Protein AF-A0A377A7M4-F1 (afdb_monomer_lite)

pLDDT: mean 91.1, std 5.28, range 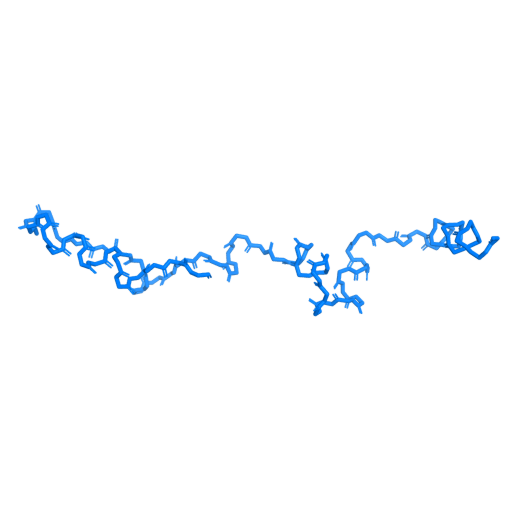[66.31, 98.0]

Organism: Escherichia coli (NCBI:txid562)

InterPro domains:
  IPR046342 CBS domain superfamily [G3DSA:3.10.580.10] (32-69)
  IPR046348 SIS domain superfamily [SSF53697] (1-68)
  IPR050986 SIS family GutQ/KpsF subfamily isomerases [PTHR42745] (1-67)

Sequence (69 aa):
MGDALAVALLKARGFTAEDFALSHPGGALGRKLLLRVNDIMHTGDEIPHVKKTASLRDALLEVTRKILV

Foldseek 3Di:
DVVVVVVVVCVVVVPDLQNVLVVCVVDPSSVVSPDDPVNQDDDDPLPQDDDPPDDPVSSVVSCVVSPTD

Structure (mmCIF, N/CA/C/O backbone):
data_AF-A0A377A7M4-F1
#
_entry.id   AF-A0A377A7M4-F1
#
loop_
_atom_site.group_PDB
_atom_site.id
_atom_site.type_symbol
_atom_site.label_atom_id
_atom_site.label_alt_id
_atom_site.label_comp_id
_atom_site.label_asym_id
_atom_site.label_entity_id
_atom_site.label_seq_id
_atom_site.pdbx_PDB_ins_code
_atom_site.C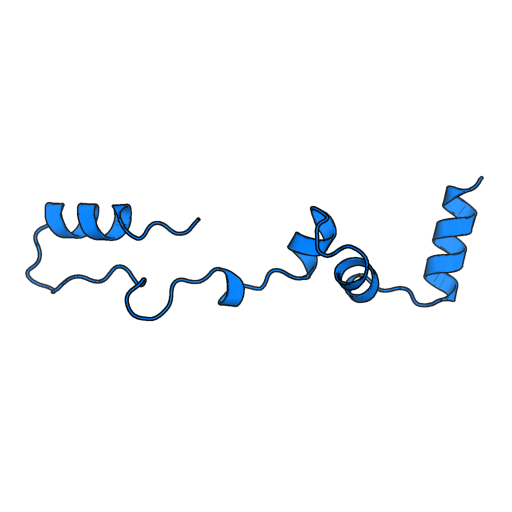artn_x
_atom_site.Cartn_y
_atom_site.Cartn_z
_atom_site.occupancy
_atom_site.B_iso_or_equiv
_atom_site.auth_seq_id
_atom_site.auth_comp_id
_atom_site.auth_asym_id
_atom_site.auth_atom_id
_atom_site.pdbx_PDB_model_num
ATOM 1 N N . MET A 1 1 ? 22.598 15.334 -24.204 1.00 66.31 1 MET A N 1
ATOM 2 C CA . MET A 1 1 ? 22.464 14.424 -25.371 1.00 66.31 1 MET A CA 1
ATOM 3 C C . MET A 1 1 ? 22.045 13.005 -24.975 1.00 66.31 1 MET A C 1
ATOM 5 O O . MET A 1 1 ? 21.290 12.411 -25.731 1.00 66.31 1 MET A O 1
ATOM 9 N N . GLY A 1 2 ? 22.458 12.471 -23.814 1.00 88.44 2 GLY A N 1
ATOM 10 C CA . GLY A 1 2 ? 22.069 11.122 -23.364 1.00 88.44 2 GLY A CA 1
ATOM 11 C C . GLY A 1 2 ? 20.562 10.913 -23.169 1.00 88.44 2 GLY A C 1
ATOM 12 O O . GLY A 1 2 ? 20.027 9.933 -23.674 1.00 88.44 2 GLY A O 1
ATOM 13 N N . ASP A 1 3 ? 19.861 11.860 -22.540 1.00 89.56 3 ASP A N 1
ATOM 14 C CA . ASP A 1 3 ? 18.426 11.705 -22.238 1.00 89.56 3 ASP A CA 1
ATOM 15 C C . ASP A 1 3 ? 17.561 11.574 -23.494 1.00 89.56 3 ASP A C 1
ATOM 17 O O . ASP A 1 3 ? 16.657 10.747 -23.547 1.00 89.56 3 ASP A O 1
ATOM 21 N N . ALA A 1 4 ? 17.873 12.333 -24.548 1.00 92.44 4 ALA A N 1
ATOM 22 C CA . ALA A 1 4 ? 17.154 12.244 -25.817 1.00 92.44 4 ALA A CA 1
ATOM 23 C C . ALA A 1 4 ? 17.338 10.869 -26.480 1.00 92.44 4 ALA A C 1
ATOM 25 O O . ALA A 1 4 ? 16.383 10.310 -27.018 1.00 92.44 4 ALA A O 1
ATOM 26 N N . LEU A 1 5 ? 18.548 10.304 -26.403 1.00 93.12 5 LEU A N 1
ATOM 27 C CA . LEU A 1 5 ? 18.836 8.973 -26.932 1.00 93.12 5 LEU A CA 1
ATOM 28 C C . LEU A 1 5 ? 18.171 7.877 -26.089 1.00 93.12 5 LEU A C 1
ATOM 30 O O . LEU A 1 5 ? 17.614 6.934 -26.645 1.00 93.12 5 LEU A O 1
ATOM 34 N N . ALA A 1 6 ? 18.171 8.027 -24.762 1.00 90.62 6 ALA A N 1
ATOM 35 C CA . ALA A 1 6 ? 17.483 7.122 -23.849 1.00 90.62 6 ALA A CA 1
ATOM 36 C C . ALA A 1 6 ? 15.968 7.120 -24.107 1.00 90.62 6 ALA A C 1
ATOM 38 O O . ALA A 1 6 ? 15.384 6.059 -24.299 1.00 90.62 6 ALA A O 1
ATOM 39 N N . VAL A 1 7 ? 15.339 8.295 -24.213 1.00 87.06 7 VAL A N 1
ATOM 40 C CA . VAL A 1 7 ? 13.902 8.424 -24.514 1.00 87.06 7 VAL A CA 1
ATOM 41 C C . VAL A 1 7 ? 13.565 7.849 -25.893 1.00 87.06 7 VAL A C 1
ATOM 43 O O . VAL A 1 7 ? 12.578 7.124 -26.029 1.00 87.06 7 VAL A O 1
ATOM 46 N N . ALA A 1 8 ? 14.389 8.115 -26.914 1.00 93.25 8 ALA A N 1
ATOM 47 C CA . ALA A 1 8 ? 14.195 7.551 -28.249 1.00 93.25 8 ALA A CA 1
ATOM 48 C C . ALA A 1 8 ? 14.295 6.015 -28.250 1.00 93.25 8 ALA A C 1
ATOM 50 O O . ALA A 1 8 ? 13.470 5.350 -28.877 1.00 93.25 8 ALA A O 1
ATOM 51 N N . LEU A 1 9 ? 15.256 5.448 -27.514 1.00 92.94 9 LEU A N 1
ATOM 52 C CA . LEU A 1 9 ? 15.430 4.002 -27.387 1.00 92.94 9 LEU A CA 1
ATOM 53 C C . LEU A 1 9 ? 14.274 3.345 -26.624 1.00 92.94 9 LEU A C 1
ATOM 55 O O . LEU A 1 9 ? 13.757 2.328 -27.083 1.00 92.94 9 LEU A O 1
ATOM 59 N N . LEU A 1 10 ? 13.845 3.927 -25.498 1.00 91.81 10 LEU A N 1
ATOM 60 C CA . LEU A 1 10 ? 12.689 3.449 -24.730 1.00 91.81 10 LEU A CA 1
ATOM 61 C C . LEU A 1 10 ? 11.437 3.413 -25.612 1.00 91.81 10 LEU A C 1
ATOM 63 O O . LEU A 1 10 ? 10.737 2.403 -25.655 1.00 91.81 10 LEU A O 1
ATOM 67 N N . LYS A 1 11 ? 11.211 4.472 -26.399 1.00 89.50 11 LYS A N 1
ATOM 68 C CA . LYS A 1 11 ? 10.092 4.540 -27.345 1.00 89.50 11 LYS A CA 1
ATOM 69 C C . LYS A 1 11 ? 10.198 3.484 -28.449 1.00 89.50 11 LYS A C 1
ATOM 71 O O . LYS A 1 11 ? 9.210 2.820 -28.741 1.00 89.50 11 LYS A O 1
ATOM 76 N N . ALA A 1 12 ? 11.379 3.300 -29.042 1.00 94.75 12 ALA A N 1
ATOM 77 C CA . ALA A 1 12 ? 11.602 2.302 -30.094 1.00 94.75 12 ALA A CA 1
ATOM 78 C C . ALA A 1 12 ? 11.440 0.854 -29.595 1.00 94.75 12 ALA A C 1
ATOM 80 O O . ALA A 1 12 ? 11.026 -0.016 -30.356 1.00 94.75 12 ALA A O 1
ATOM 81 N N . ARG A 1 13 ? 11.745 0.597 -28.318 1.00 93.62 13 ARG A N 1
ATOM 82 C CA . ARG A 1 13 ? 11.559 -0.701 -27.647 1.00 93.62 13 ARG A CA 1
ATOM 83 C C . ARG A 1 13 ? 10.119 -0.947 -27.188 1.00 93.62 13 ARG A C 1
ATOM 85 O O . ARG A 1 13 ? 9.845 -2.036 -26.698 1.00 93.62 13 ARG A O 1
ATOM 92 N N . GLY A 1 14 ? 9.230 0.041 -27.316 1.00 93.50 14 GLY A N 1
ATOM 93 C CA . GLY A 1 14 ? 7.873 -0.037 -26.777 1.00 93.50 14 GLY A CA 1
ATOM 94 C C . GLY A 1 14 ? 7.841 -0.126 -25.251 1.00 93.50 14 GLY A C 1
ATOM 95 O O . GLY A 1 14 ? 6.917 -0.716 -24.712 1.00 93.50 14 GLY A O 1
ATOM 96 N N . PHE A 1 15 ? 8.851 0.419 -24.567 1.00 92.69 15 PHE A N 1
ATOM 97 C CA . PHE A 1 15 ? 8.973 0.329 -23.115 1.00 92.69 15 PHE A CA 1
ATOM 98 C C . PHE A 1 15 ? 7.802 1.038 -22.426 1.00 92.69 15 PHE A C 1
ATOM 100 O O . PHE A 1 15 ? 7.571 2.232 -22.641 1.00 92.69 15 PHE A O 1
ATOM 107 N N . THR A 1 16 ? 7.068 0.293 -21.608 1.00 90.94 16 THR A N 1
ATOM 108 C CA . THR A 1 16 ? 5.824 0.734 -20.972 1.00 90.94 16 THR A CA 1
ATOM 109 C C . THR A 1 16 ? 6.035 1.194 -19.529 1.00 90.94 16 THR A C 1
ATOM 111 O O . THR A 1 16 ? 7.103 1.027 -18.932 1.00 90.94 16 THR A O 1
ATOM 114 N N . ALA A 1 17 ? 4.997 1.795 -18.944 1.00 87.25 17 ALA A N 1
ATOM 115 C CA . ALA A 1 17 ? 4.999 2.108 -17.520 1.00 87.25 17 ALA A CA 1
ATOM 116 C C . ALA A 1 17 ? 5.033 0.822 -16.676 1.00 87.25 17 ALA A C 1
ATOM 118 O O . ALA A 1 17 ? 5.710 0.777 -15.652 1.00 87.25 17 ALA A O 1
ATOM 119 N N . GLU A 1 18 ? 4.366 -0.239 -17.128 1.00 87.88 18 GLU A N 1
ATOM 120 C CA . GLU A 1 18 ? 4.376 -1.557 -16.498 1.00 87.88 18 GLU A CA 1
ATOM 121 C C . GLU A 1 18 ? 5.789 -2.162 -16.489 1.00 87.88 18 GLU A 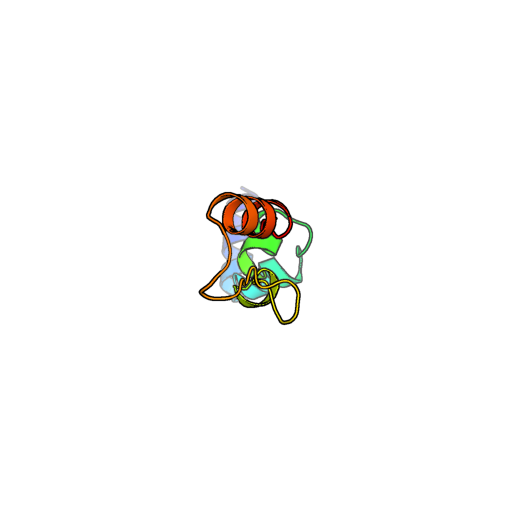C 1
ATOM 123 O O . GLU A 1 18 ? 6.248 -2.629 -15.445 1.00 87.88 18 GLU A O 1
ATOM 128 N N . ASP A 1 19 ? 6.524 -2.067 -17.602 1.00 90.25 19 ASP A N 1
ATOM 129 C CA . ASP A 1 19 ? 7.923 -2.518 -17.684 1.00 90.25 19 ASP A CA 1
ATOM 130 C C . ASP A 1 19 ? 8.823 -1.754 -16.705 1.00 90.25 19 ASP A C 1
ATOM 132 O O . ASP A 1 19 ? 9.692 -2.335 -16.040 1.00 90.25 19 ASP A O 1
ATOM 136 N N . PHE A 1 20 ? 8.597 -0.441 -16.574 1.00 89.38 20 PHE A N 1
ATOM 137 C CA . PHE A 1 20 ? 9.294 0.381 -15.589 1.00 89.38 20 PHE A CA 1
ATOM 138 C C . PHE A 1 20 ? 9.009 -0.095 -14.165 1.00 89.38 20 PHE A C 1
ATOM 140 O O . PHE A 1 20 ? 9.935 -0.235 -13.361 1.00 89.38 20 PHE A O 1
ATOM 147 N N . ALA A 1 21 ? 7.735 -0.343 -13.866 1.00 90.56 21 ALA A N 1
ATOM 148 C CA . ALA A 1 21 ? 7.259 -0.742 -12.555 1.00 90.56 21 ALA A CA 1
ATOM 149 C C . ALA A 1 21 ? 7.860 -2.085 -12.113 1.00 90.56 21 ALA A C 1
ATOM 151 O O . ALA A 1 21 ? 8.340 -2.197 -10.986 1.00 90.56 21 ALA A O 1
ATOM 152 N N . LEU A 1 22 ? 7.923 -3.058 -13.029 1.00 88.38 22 LEU A N 1
ATOM 153 C CA . LEU A 1 22 ? 8.535 -4.373 -12.810 1.00 88.38 22 LEU A CA 1
ATOM 154 C C . LEU A 1 22 ? 10.061 -4.317 -12.673 1.00 88.38 22 LEU A C 1
ATOM 156 O O . LEU A 1 22 ? 10.632 -5.084 -11.901 1.00 88.38 22 LEU A O 1
ATOM 160 N N . SER A 1 23 ? 10.726 -3.406 -13.388 1.00 89.88 23 SER A N 1
ATOM 161 C CA . SER A 1 23 ? 12.187 -3.244 -13.317 1.00 89.88 23 SER A CA 1
ATOM 162 C C . SER A 1 23 ? 12.640 -2.468 -12.073 1.00 89.88 23 SER A C 1
ATOM 164 O O . SER A 1 23 ? 13.780 -2.612 -11.634 1.00 89.88 23 SER A O 1
ATOM 166 N N . HIS A 1 24 ? 11.758 -1.646 -11.491 1.00 91.06 24 HIS A N 1
ATOM 167 C CA . HIS A 1 24 ? 12.064 -0.778 -10.348 1.00 91.06 24 HIS A CA 1
ATOM 168 C C . HIS A 1 24 ? 10.994 -0.839 -9.240 1.00 91.06 24 HIS A C 1
ATOM 170 O O . HIS A 1 24 ? 10.542 0.214 -8.772 1.00 91.06 24 HIS A O 1
ATOM 176 N N . PRO A 1 25 ? 10.604 -2.031 -8.749 1.00 86.31 25 PRO A N 1
ATOM 177 C CA . PRO A 1 25 ? 9.471 -2.179 -7.831 1.00 86.31 25 PRO A CA 1
ATOM 178 C C . PRO A 1 25 ? 9.710 -1.484 -6.482 1.00 86.31 25 PRO A C 1
ATOM 180 O O . PRO A 1 25 ? 8.778 -0.987 -5.859 1.00 86.31 25 PRO A O 1
ATOM 183 N N . GLY A 1 26 ? 10.971 -1.385 -6.044 1.00 85.56 26 GLY A N 1
ATOM 184 C CA . GLY A 1 26 ? 11.375 -0.680 -4.822 1.00 85.56 26 GLY A CA 1
ATOM 185 C C . GLY A 1 26 ? 11.518 0.842 -4.967 1.00 85.56 26 GLY A C 1
ATOM 186 O O . GLY A 1 26 ? 11.821 1.519 -3.986 1.00 85.56 26 GLY A O 1
ATOM 187 N N . GLY A 1 27 ? 11.324 1.407 -6.161 1.00 89.25 27 GLY A N 1
ATOM 188 C CA . GLY A 1 27 ? 11.334 2.855 -6.385 1.00 89.25 27 GLY A CA 1
ATOM 189 C C . GLY A 1 27 ? 9.982 3.497 -6.063 1.00 89.25 27 GLY A C 1
ATOM 190 O O . GLY A 1 27 ? 8.952 2.832 -6.101 1.00 89.25 27 GLY A O 1
ATOM 191 N N . ALA A 1 28 ? 9.947 4.804 -5.785 1.00 88.50 28 ALA A N 1
ATOM 192 C CA . ALA A 1 28 ? 8.687 5.505 -5.501 1.00 88.50 28 ALA A CA 1
ATOM 193 C C . ALA A 1 28 ? 7.678 5.401 -6.662 1.00 88.50 28 ALA A C 1
ATOM 195 O O . ALA A 1 28 ? 6.494 5.156 -6.439 1.00 88.50 28 ALA A O 1
ATOM 196 N N . LEU A 1 29 ? 8.157 5.536 -7.903 1.00 86.31 29 LEU A N 1
ATOM 197 C CA . LEU A 1 29 ? 7.323 5.411 -9.097 1.00 86.31 29 LEU A CA 1
ATOM 198 C C . LEU A 1 29 ? 6.916 3.955 -9.369 1.00 86.31 29 LEU A C 1
ATOM 200 O O . LEU A 1 29 ? 5.751 3.711 -9.657 1.00 86.31 29 LEU A O 1
ATOM 204 N N . GLY A 1 30 ? 7.832 2.993 -9.221 1.00 89.81 30 GLY A N 1
ATOM 205 C CA . GLY A 1 30 ? 7.500 1.578 -9.403 1.00 89.81 30 GLY A CA 1
ATOM 206 C C . GLY A 1 30 ? 6.482 1.085 -8.380 1.00 89.81 30 GLY A C 1
ATOM 207 O O . GLY A 1 30 ? 5.479 0.498 -8.771 1.00 89.81 30 GLY A O 1
ATOM 208 N N . ARG A 1 31 ? 6.638 1.450 -7.097 1.00 88.44 31 ARG A N 1
ATOM 209 C CA . ARG A 1 31 ? 5.605 1.212 -6.077 1.00 88.44 31 ARG A CA 1
ATOM 210 C C . ARG A 1 31 ? 4.264 1.810 -6.482 1.00 88.44 31 ARG A C 1
ATOM 212 O O . ARG A 1 31 ? 3.270 1.108 -6.435 1.00 88.44 31 ARG A O 1
ATOM 219 N N . LYS A 1 32 ? 4.219 3.074 -6.920 1.00 87.06 32 LYS A N 1
ATOM 220 C CA . LYS A 1 32 ? 2.962 3.732 -7.320 1.00 87.06 32 LYS A CA 1
ATOM 221 C C . LYS A 1 32 ? 2.272 3.047 -8.507 1.00 87.06 32 LYS A C 1
ATOM 223 O O . LYS A 1 32 ? 1.050 3.055 -8.570 1.00 87.06 32 LYS A O 1
ATOM 228 N N . LEU A 1 33 ? 3.044 2.500 -9.443 1.00 89.38 33 LEU A N 1
ATOM 229 C CA . LEU A 1 33 ? 2.515 1.802 -10.617 1.00 89.38 33 LEU A CA 1
ATOM 230 C C . LEU A 1 33 ? 2.062 0.367 -10.300 1.00 89.38 33 LEU A C 1
ATOM 232 O O . LEU A 1 33 ? 1.169 -0.139 -10.973 1.00 89.38 33 LEU A O 1
ATOM 236 N N . LEU A 1 34 ? 2.652 -0.280 -9.289 1.00 88.81 34 LEU A N 1
ATOM 237 C CA . LEU A 1 34 ? 2.292 -1.644 -8.885 1.00 88.81 34 LEU A CA 1
ATOM 238 C C . LEU A 1 34 ? 1.230 -1.705 -7.784 1.00 88.81 34 LEU A C 1
ATOM 240 O O . LEU A 1 34 ? 0.507 -2.694 -7.727 1.00 88.81 34 LEU A O 1
ATOM 244 N N . LEU A 1 35 ? 1.138 -0.689 -6.922 1.00 88.75 35 LEU A N 1
ATOM 245 C CA . LEU A 1 35 ? 0.249 -0.687 -5.763 1.00 88.75 35 LEU A CA 1
ATOM 246 C C . LEU A 1 35 ? -1.214 -0.616 -6.203 1.00 88.75 35 LEU A C 1
ATOM 248 O O . LEU A 1 35 ? -1.673 0.390 -6.749 1.00 88.75 35 LEU A O 1
ATOM 252 N N . ARG A 1 36 ? -1.962 -1.681 -5.935 1.00 89.44 36 ARG A N 1
ATOM 253 C CA . ARG A 1 36 ? -3.403 -1.755 -6.166 1.00 89.44 36 ARG A CA 1
ATOM 254 C C . ARG A 1 36 ? -4.150 -1.473 -4.876 1.00 89.44 36 ARG A C 1
ATOM 256 O O . ARG A 1 36 ? -3.650 -1.675 -3.777 1.00 89.44 36 ARG A O 1
ATOM 263 N N . VAL A 1 37 ? -5.411 -1.081 -5.023 1.00 90.31 37 VAL A N 1
ATOM 264 C CA . VAL A 1 37 ? -6.328 -0.883 -3.893 1.00 90.31 37 VAL A CA 1
ATOM 265 C C . VAL A 1 37 ? -6.400 -2.137 -3.016 1.00 90.31 37 VAL A C 1
ATOM 267 O O . VAL A 1 37 ? -6.277 -2.039 -1.803 1.00 90.31 37 VAL A O 1
ATOM 270 N N . ASN A 1 38 ? -6.502 -3.323 -3.619 1.00 90.69 38 ASN A N 1
ATOM 271 C CA . ASN A 1 38 ? -6.556 -4.584 -2.872 1.00 90.69 38 ASN A CA 1
ATOM 272 C C . ASN A 1 38 ? -5.268 -4.903 -2.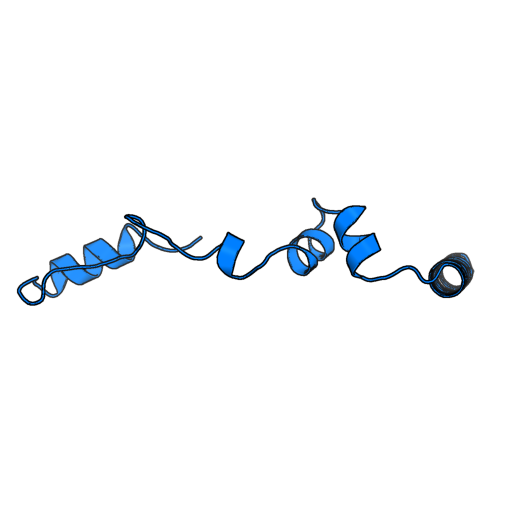097 1.00 90.69 38 ASN A C 1
ATOM 274 O O . ASN A 1 38 ? -5.334 -5.692 -1.162 1.00 90.69 38 ASN A O 1
ATOM 278 N N . ASP A 1 39 ? -4.128 -4.308 -2.460 1.00 88.62 39 ASP A N 1
ATOM 279 C CA . ASP A 1 39 ? -2.861 -4.523 -1.751 1.00 88.62 39 ASP A CA 1
ATOM 280 C C . ASP A 1 39 ? -2.801 -3.721 -0.443 1.00 88.62 39 ASP A C 1
ATOM 282 O O . ASP A 1 39 ? -1.994 -4.028 0.430 1.00 88.62 39 ASP A O 1
ATOM 286 N N . ILE A 1 40 ? -3.648 -2.692 -0.317 1.00 90.06 40 ILE A N 1
ATOM 287 C CA . ILE A 1 40 ? -3.702 -1.809 0.851 1.00 90.06 40 ILE A CA 1
ATOM 288 C C . ILE A 1 40 ? -5.048 -1.836 1.557 1.00 90.06 40 ILE A C 1
ATOM 290 O O . ILE A 1 40 ? -5.164 -1.238 2.604 1.00 90.06 40 ILE A O 1
ATOM 294 N N . MET A 1 41 ? -6.103 -2.447 1.026 1.00 92.88 41 MET A N 1
ATOM 295 C CA . MET A 1 41 ? -7.378 -2.465 1.741 1.00 92.88 41 MET A CA 1
ATOM 296 C C . MET A 1 41 ? -7.331 -3.424 2.930 1.00 92.88 41 MET A C 1
ATOM 298 O O . MET A 1 41 ? -6.875 -4.559 2.815 1.00 92.88 41 MET A O 1
ATOM 302 N N . HIS A 1 42 ? -7.901 -2.987 4.054 1.00 94.19 42 HIS A N 1
ATOM 303 C CA . HIS A 1 42 ? -8.209 -3.867 5.179 1.00 94.19 42 HIS A CA 1
ATOM 304 C C . HIS A 1 42 ? -9.136 -5.000 4.741 1.00 94.19 42 HIS A C 1
ATOM 306 O O . HIS A 1 42 ? -10.116 -4.778 4.026 1.00 94.19 42 HIS A O 1
ATOM 312 N N . THR A 1 43 ? -8.847 -6.214 5.201 1.00 92.69 43 THR A N 1
ATOM 313 C CA . THR A 1 43 ? -9.646 -7.409 4.911 1.00 92.69 43 THR A CA 1
ATOM 314 C C . THR A 1 43 ? -9.887 -8.217 6.181 1.00 92.69 43 THR A C 1
ATOM 316 O O . THR A 1 43 ? -9.135 -8.113 7.148 1.00 92.69 43 THR A O 1
ATOM 319 N N . GLY A 1 44 ? -10.958 -9.017 6.190 1.00 92.81 44 GLY A N 1
ATOM 320 C CA . GLY A 1 44 ? -11.285 -9.899 7.311 1.00 92.81 44 GLY A CA 1
ATOM 321 C C . GLY A 1 44 ? -11.392 -9.151 8.640 1.00 92.81 44 GLY A C 1
ATOM 322 O O . GLY A 1 44 ? -12.108 -8.154 8.745 1.00 92.81 44 GLY A O 1
ATOM 323 N N . ASP A 1 45 ? -10.656 -9.638 9.636 1.00 92.00 45 ASP A N 1
ATOM 324 C CA . ASP A 1 45 ? -10.668 -9.094 10.994 1.00 92.00 45 ASP A CA 1
ATOM 325 C C . ASP A 1 45 ? -10.054 -7.697 11.090 1.00 92.00 45 ASP A C 1
ATOM 327 O O . ASP A 1 45 ? -10.345 -6.985 12.044 1.00 92.00 45 ASP A O 1
ATOM 331 N N . GLU A 1 46 ? -9.279 -7.254 10.100 1.00 93.25 46 GLU A N 1
ATOM 332 C CA . GLU A 1 46 ? -8.723 -5.900 10.077 1.00 93.25 46 GLU A CA 1
ATOM 333 C C . GLU A 1 46 ? -9.762 -4.838 9.681 1.00 93.25 46 GLU A C 1
ATOM 335 O O . GLU A 1 46 ? -9.539 -3.640 9.836 1.00 93.25 46 GLU A O 1
ATOM 340 N N . ILE A 1 47 ? -10.954 -5.246 9.231 1.00 94.81 47 ILE A N 1
ATOM 341 C CA . ILE A 1 47 ? -12.055 -4.310 8.998 1.00 94.81 47 ILE A CA 1
ATOM 342 C C . ILE A 1 47 ? -12.558 -3.790 10.361 1.00 94.81 47 ILE A C 1
ATOM 344 O O . ILE A 1 47 ? -12.995 -4.587 11.202 1.00 94.81 47 ILE A O 1
ATOM 348 N N . PRO A 1 48 ? -12.550 -2.465 10.609 1.00 94.81 48 PRO A N 1
ATOM 349 C CA . PRO A 1 48 ? -13.075 -1.908 11.848 1.00 94.81 48 PRO A CA 1
ATOM 350 C C . PRO A 1 48 ? -14.598 -2.019 11.855 1.00 94.81 48 PRO A C 1
ATOM 352 O O . PRO A 1 48 ? -15.301 -1.263 11.182 1.00 94.81 48 PRO A O 1
ATOM 355 N N . HIS A 1 49 ? -15.121 -2.966 12.628 1.00 94.88 49 HIS A N 1
ATOM 356 C CA . HIS A 1 49 ? -16.555 -3.166 12.773 1.00 94.88 49 HIS A CA 1
ATOM 357 C C . HIS A 1 49 ? -16.944 -3.243 14.251 1.00 94.88 49 HIS A C 1
ATOM 359 O O . HIS A 1 49 ? -16.245 -3.815 15.082 1.00 94.88 49 HIS A O 1
ATOM 365 N N . VAL A 1 50 ? -18.117 -2.704 14.582 1.00 96.25 50 VAL A N 1
ATOM 366 C CA . VAL A 1 50 ? -18.701 -2.785 15.927 1.00 96.25 50 VAL A CA 1
ATOM 367 C C . VAL A 1 50 ? -20.163 -3.212 15.851 1.00 96.25 50 VAL A C 1
ATOM 369 O O . VAL A 1 50 ? -20.802 -3.143 14.800 1.00 96.25 50 VAL A O 1
ATOM 372 N N . LYS A 1 51 ? -20.717 -3.682 16.973 1.00 96.62 51 LYS A N 1
ATOM 373 C CA . LYS A 1 51 ? -22.152 -3.989 17.070 1.00 96.62 51 LYS A CA 1
ATOM 374 C C . LYS A 1 51 ? -22.969 -2.695 17.048 1.00 96.62 51 LYS A C 1
ATOM 376 O O . LYS A 1 51 ? -22.510 -1.664 17.523 1.00 96.62 51 LYS A O 1
ATOM 381 N N . LYS A 1 52 ? -24.231 -2.774 16.610 1.00 95.50 52 LYS A N 1
ATOM 382 C CA . LYS A 1 52 ? -25.167 -1.627 16.609 1.00 95.50 52 LYS A CA 1
ATOM 383 C C . LYS A 1 52 ? -25.401 -1.014 17.997 1.00 95.50 52 LYS A C 1
ATOM 385 O O . LYS A 1 52 ? -25.839 0.122 18.094 1.00 95.50 52 LYS A O 1
ATOM 390 N N . THR A 1 53 ? -25.137 -1.777 19.053 1.00 97.38 53 THR A N 1
ATOM 391 C CA . THR A 1 53 ? -25.288 -1.364 20.453 1.00 97.38 53 THR A CA 1
ATOM 392 C C . THR A 1 53 ? -24.000 -0.808 21.062 1.00 97.38 53 THR A C 1
ATOM 394 O O . THR A 1 53 ? -23.983 -0.514 22.253 1.00 97.38 53 THR A O 1
ATOM 397 N N . ALA A 1 54 ? -22.904 -0.745 20.300 1.00 96.69 54 ALA A N 1
ATOM 398 C CA . ALA A 1 54 ? -21.631 -0.244 20.799 1.00 96.69 54 ALA A CA 1
ATOM 399 C C . ALA A 1 54 ? -21.729 1.247 21.137 1.00 96.69 54 ALA A C 1
ATOM 401 O O . ALA A 1 54 ? -22.439 2.004 20.471 1.00 96.69 54 ALA A O 1
ATOM 402 N N . SER A 1 55 ? -20.998 1.672 22.168 1.00 98.00 55 SER A N 1
ATOM 403 C CA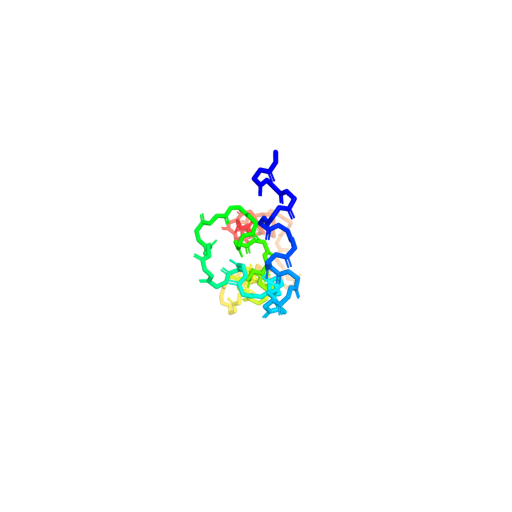 . SER A 1 55 ? -20.911 3.092 22.485 1.00 98.00 55 SER A CA 1
ATOM 404 C C . SER A 1 55 ? -20.075 3.828 21.432 1.00 98.00 55 SER A C 1
ATOM 406 O O . SER A 1 55 ? -19.234 3.235 20.751 1.00 98.00 55 SER A O 1
ATOM 408 N N . LEU A 1 56 ? -20.247 5.151 21.336 1.00 96.56 56 LEU A N 1
ATOM 409 C CA . LEU A 1 56 ? -19.398 5.986 20.479 1.00 96.56 56 LEU A CA 1
ATOM 410 C C . LEU A 1 56 ? -17.910 5.836 20.836 1.00 96.56 56 LEU A C 1
ATOM 412 O O . LEU A 1 56 ? -17.060 5.804 19.952 1.00 96.56 56 LEU A O 1
ATOM 416 N N . ARG A 1 57 ? -17.598 5.705 22.131 1.00 97.31 57 ARG A N 1
ATOM 417 C CA . ARG A 1 57 ? -16.228 5.495 22.609 1.00 97.31 57 ARG A CA 1
ATOM 418 C C . ARG A 1 57 ? -15.632 4.210 22.036 1.00 97.31 57 ARG A C 1
ATOM 420 O O . ARG A 1 57 ? -14.496 4.233 21.573 1.00 97.31 57 ARG A O 1
ATOM 427 N N . ASP A 1 58 ? -16.396 3.122 22.043 1.00 97.06 58 ASP A N 1
ATOM 428 C CA . ASP A 1 58 ? -15.934 1.830 21.527 1.00 97.06 58 ASP A CA 1
ATOM 429 C C . ASP A 1 58 ? -15.722 1.882 20.012 1.00 97.06 58 ASP A C 1
ATOM 431 O O . ASP A 1 58 ? -14.717 1.379 19.517 1.00 97.06 58 ASP A O 1
ATOM 435 N N . ALA A 1 59 ? -16.619 2.553 19.282 1.00 96.00 59 ALA A N 1
ATOM 436 C CA . ALA A 1 59 ? -16.473 2.762 17.842 1.00 96.00 59 ALA A CA 1
ATOM 437 C C . ALA A 1 59 ? -15.202 3.555 17.497 1.00 96.00 59 ALA A C 1
ATOM 439 O O . ALA A 1 59 ? -14.458 3.171 16.596 1.00 96.00 59 ALA A O 1
ATOM 440 N N . LEU A 1 60 ? -14.913 4.627 18.243 1.00 96.06 60 LEU A N 1
ATOM 441 C CA . LEU A 1 60 ? -13.703 5.427 18.042 1.00 96.06 60 LEU A CA 1
ATOM 442 C C . LEU A 1 60 ? -12.430 4.623 18.326 1.00 96.06 60 LEU A C 1
ATOM 444 O O . LEU A 1 60 ? -11.476 4.695 17.550 1.00 96.06 60 LEU A O 1
ATOM 448 N N . LEU A 1 61 ? -12.413 3.834 19.403 1.00 96.50 61 LEU A N 1
ATOM 449 C CA . LEU A 1 61 ? -11.281 2.959 19.719 1.00 96.50 61 LEU A CA 1
ATOM 450 C C . LEU A 1 61 ? -11.070 1.886 18.646 1.00 96.50 61 LEU A C 1
ATOM 452 O O . LEU A 1 61 ? -9.927 1.564 18.329 1.00 96.50 61 LEU A O 1
ATOM 456 N N . GLU A 1 62 ? -12.144 1.340 18.076 1.00 95.94 62 GLU A N 1
ATOM 457 C CA . GLU A 1 62 ? -12.055 0.328 17.022 1.00 95.94 62 GLU A CA 1
ATOM 458 C C . GLU A 1 62 ? -11.432 0.884 15.739 1.00 95.94 62 GLU A C 1
ATOM 460 O O . GLU A 1 62 ? -10.446 0.336 15.249 1.00 95.94 62 GLU A O 1
ATOM 465 N N . VAL A 1 63 ? -11.945 2.013 15.244 1.00 94.25 63 VAL A N 1
ATOM 466 C CA . VAL A 1 63 ? -11.412 2.672 14.040 1.00 94.25 63 VAL A CA 1
ATOM 467 C C . VAL A 1 63 ? -9.963 3.124 14.247 1.00 94.25 63 VAL A C 1
ATOM 469 O O . VAL A 1 63 ? -9.152 3.019 13.333 1.00 94.25 63 VAL A O 1
ATOM 472 N N . THR A 1 64 ? -9.611 3.578 15.454 1.00 94.44 64 THR A N 1
ATOM 473 C CA . THR A 1 64 ? -8.238 4.008 15.768 1.00 94.44 64 THR A CA 1
ATOM 474 C C . THR A 1 64 ? -7.257 2.833 15.791 1.00 94.44 64 THR A C 1
ATOM 476 O O . THR A 1 64 ? -6.130 2.972 15.325 1.00 94.44 64 THR A O 1
ATOM 479 N N . ARG A 1 65 ? -7.661 1.669 16.324 1.00 93.75 65 ARG A N 1
ATOM 480 C CA . ARG A 1 65 ? -6.794 0.479 16.391 1.00 93.75 65 ARG A CA 1
ATOM 481 C C . ARG A 1 65 ? -6.515 -0.128 15.021 1.00 93.75 65 ARG A C 1
ATOM 483 O O . ARG A 1 65 ? -5.415 -0.620 14.809 1.00 93.75 65 ARG A O 1
ATOM 490 N N . LYS A 1 66 ? -7.494 -0.083 14.119 1.00 92.75 66 LYS A N 1
ATOM 491 C CA . LYS A 1 66 ? -7.419 -0.662 12.770 1.00 92.75 66 LYS A CA 1
ATOM 492 C C . LYS A 1 66 ? -7.251 0.418 11.704 1.00 92.75 66 LYS A C 1
ATOM 494 O O . LYS A 1 66 ? -7.883 0.387 10.650 1.00 92.75 66 LYS A O 1
ATOM 499 N N . ILE A 1 67 ? -6.432 1.427 11.994 1.00 88.38 67 ILE A N 1
ATOM 500 C CA . ILE A 1 67 ? -6.121 2.464 11.014 1.00 88.38 67 ILE A CA 1
ATOM 501 C C . ILE A 1 67 ? -5.347 1.845 9.850 1.00 88.38 67 ILE A C 1
ATOM 503 O O . ILE A 1 67 ? -4.482 0.996 10.051 1.00 88.38 67 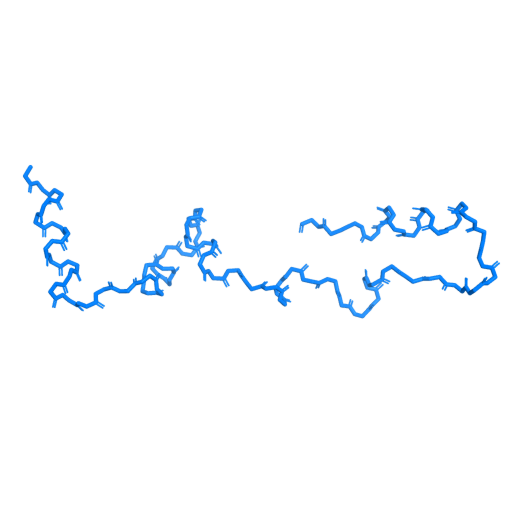ILE A O 1
ATOM 507 N N . LEU A 1 68 ? -5.697 2.228 8.626 1.00 82.50 68 LEU A N 1
ATOM 508 C CA . LEU A 1 68 ? -4.963 1.778 7.453 1.00 82.50 68 LEU A CA 1
ATOM 509 C C . LEU A 1 68 ? -3.695 2.612 7.279 1.00 82.50 68 LEU A C 1
ATOM 511 O O . LEU A 1 68 ? -3.774 3.841 7.339 1.00 82.50 68 LEU A O 1
ATOM 515 N N . VAL A 1 69 ? -2.557 1.943 7.080 1.00 69.12 69 VAL A N 1
ATOM 516 C CA . VAL A 1 69 ? -1.235 2.559 6.875 1.00 69.12 69 VAL A CA 1
ATOM 517 C C . VAL A 1 69 ? -0.759 2.309 5.455 1.00 69.12 69 VAL A C 1
ATOM 519 O O . VAL A 1 69 ? -0.896 1.155 4.994 1.00 69.12 69 VAL A O 1
#

Secondary structure (DSSP, 8-state):
-HHHHHHHHHHHTT--HHHHHHH-TTSHHHHHHH--HHHHS--GGGS----TT--HHHHHHHHHHT---

Radius of gyration: 21.41 Å; chains: 1; bounding box: 48×24×53 Å